Protein AF-A0A0K2RSR3-F1 (afdb_monomer)

Sequence (157 aa):
MRLAIAPIIYALIVETGKDATEDLNLDPSMFNPTTPDVMNYYQQRSQKIAEDVNAETEKQLRATLSQGVDNDESDDQLQARVEIVMGAALTYRADRIARTEVTRAQGFADVEAWQQSGIVTGKEWYTVNDEKTCPNCRALDGRIISLDSDFYSLGTW

Radius of gyration: 20.71 Å; Cα contacts (8 Å, |Δi|>4): 130; chains: 1; bounding box: 47×30×54 Å

Foldseek 3Di:
DLVVCLVVLLVLLLVLLLVLLVVVVHHSVLDDCPDPVNVVCSNVLSVVLVVVLVVVLVVQLVVQLVVCVVVVHDPVVNVVSNVVSVVVSVPPVVVVSVVVSSVVSNLVSNLSSLVSVVPNAWDALDDPPDPPQDPVSVVRHRPTDGSPDDPDPDDDD

Mean predicted aligned error: 5.54 Å

Secondary structure (DSSP, 8-state):
-HHHHHHHHHHHHHHHHHHHHHTTTS-GGG--TTSHHHHHHHHHHHHHHHHHHHHHHHHHHHHHHHHHHHTT--HHHHHHHHHHHHHHIIIIIHHHHHHHHHHHHHHHHHHHHHHHHS----EE------TTS-HHHHHHTT-EE-TT--S--S---

Nearest PDB structures (foldseek):
  1x03-assembly1_A-2  TM=3.134E-01  e=8.232E+00  Homo sapiens
  1x04-assembly1_A-2  TM=2.362E-01  e=5.681E+00  Homo sapiens

pLDDT: mean 91.5, std 10.37, range [31.56, 98.44]

Solvent-accessible surface area (backbone atoms only — not comparable to full-atom values): 8830 Å² total; per-residue (Å²): 104,35,86,71,48,33,66,53,55,47,49,47,27,48,50,37,13,20,50,46,25,39,77,69,76,44,66,42,83,72,48,68,69,81,40,71,66,51,50,48,50,46,55,53,50,26,47,49,53,42,49,52,58,50,51,55,50,51,52,52,50,52,54,53,48,54,53,34,58,77,65,73,53,50,71,72,55,48,48,52,52,50,51,51,56,52,51,47,48,70,42,68,48,42,54,49,50,51,53,54,53,51,54,51,41,37,56,49,17,36,46,49,20,36,57,75,65,71,74,61,79,53,46,68,38,82,69,90,76,50,95,82,51,50,73,70,59,57,74,38,45,75,42,70,41,48,70,92,55,70,95,62,90,66,79,79,134

Structure (mmCIF, N/CA/C/O backbone):
data_AF-A0A0K2RSR3-F1
#
_entry.id   AF-A0A0K2RSR3-F1
#
loop_
_atom_site.group_PDB
_atom_site.id
_atom_site.type_symbol
_atom_site.label_atom_id
_atom_site.label_alt_id
_atom_site.label_comp_id
_atom_site.label_asym_id
_atom_site.label_entity_id
_atom_site.label_seq_id
_atom_site.pdbx_PDB_ins_code
_atom_site.Cartn_x
_atom_site.Cartn_y
_atom_site.Cartn_z
_atom_site.occupancy
_atom_site.B_iso_or_equiv
_atom_site.auth_seq_id
_atom_site.auth_comp_id
_atom_site.auth_asym_id
_atom_site.auth_atom_id
_atom_site.pdbx_PDB_model_num
ATOM 1 N N . MET A 1 1 ? 15.999 7.495 -0.910 1.00 75.38 1 MET A N 1
ATOM 2 C CA . MET A 1 1 ? 14.586 7.098 -1.096 1.00 75.38 1 MET A CA 1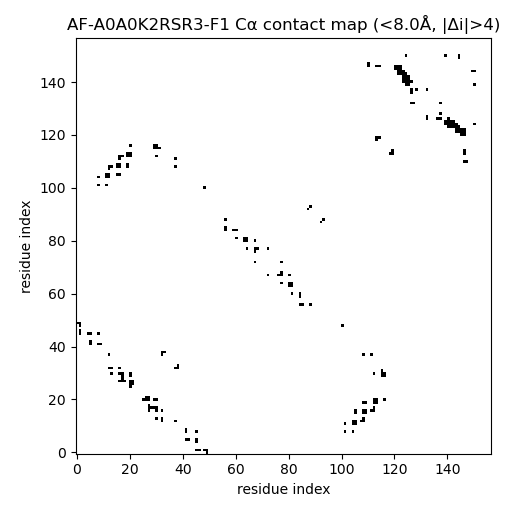
ATOM 3 C C . MET A 1 1 ? 13.869 6.862 0.234 1.00 75.38 1 MET A C 1
ATOM 5 O O . MET A 1 1 ? 12.940 7.605 0.513 1.00 75.38 1 MET A O 1
ATOM 9 N N . ARG A 1 2 ? 14.333 5.941 1.099 1.00 83.62 2 ARG A N 1
ATOM 10 C CA . ARG A 1 2 ? 13.735 5.689 2.431 1.00 83.62 2 ARG A CA 1
ATOM 11 C C . ARG A 1 2 ? 13.450 6.962 3.238 1.00 83.62 2 ARG A C 1
ATOM 13 O O . ARG A 1 2 ? 12.320 7.154 3.654 1.00 83.62 2 ARG A O 1
ATOM 20 N N . LEU A 1 3 ? 14.440 7.849 3.398 1.00 85.12 3 LEU A N 1
ATOM 21 C CA . LEU A 1 3 ? 14.293 9.095 4.173 1.00 85.12 3 LEU A CA 1
ATOM 22 C C . LEU A 1 3 ? 13.169 10.022 3.675 1.00 85.12 3 LEU A C 1
ATOM 24 O O . LEU A 1 3 ? 12.645 10.797 4.462 1.00 85.12 3 LEU A O 1
ATOM 28 N N . ALA A 1 4 ? 12.796 9.941 2.395 1.00 85.75 4 ALA A N 1
ATOM 29 C CA . ALA A 1 4 ? 11.719 10.748 1.826 1.00 85.75 4 ALA A CA 1
ATOM 30 C C . ALA A 1 4 ? 10.337 10.099 2.014 1.00 85.75 4 ALA A C 1
ATOM 32 O O . ALA A 1 4 ? 9.358 10.796 2.245 1.00 85.75 4 ALA A O 1
ATOM 33 N N . ILE A 1 5 ? 10.258 8.768 1.927 1.00 86.00 5 ILE A N 1
ATOM 34 C CA . ILE A 1 5 ? 8.995 8.012 1.999 1.00 86.00 5 ILE A CA 1
ATOM 35 C C . ILE A 1 5 ? 8.546 7.819 3.441 1.00 86.00 5 ILE A C 1
ATOM 37 O O . ILE A 1 5 ? 7.361 7.886 3.747 1.00 86.00 5 ILE A O 1
ATOM 41 N N . ALA A 1 6 ? 9.510 7.588 4.324 1.00 89.94 6 ALA A N 1
ATOM 42 C CA . ALA A 1 6 ? 9.267 7.244 5.705 1.00 89.94 6 ALA A CA 1
ATOM 43 C C . ALA A 1 6 ? 8.287 8.213 6.421 1.00 89.94 6 ALA A C 1
ATOM 45 O O . ALA A 1 6 ? 7.232 7.756 6.869 1.00 89.94 6 ALA A O 1
ATOM 46 N N . PRO A 1 7 ? 8.522 9.537 6.468 1.00 92.88 7 PRO A N 1
ATOM 47 C CA . PRO A 1 7 ? 7.590 10.447 7.140 1.00 92.88 7 PRO A CA 1
ATOM 48 C C . PRO A 1 7 ? 6.171 10.431 6.547 1.00 92.88 7 PRO A C 1
ATOM 50 O O . PRO A 1 7 ? 5.213 10.646 7.283 1.00 92.88 7 PRO A O 1
ATOM 53 N N . ILE A 1 8 ? 6.022 10.141 5.250 1.00 92.06 8 ILE A N 1
ATOM 54 C CA . ILE A 1 8 ? 4.721 10.078 4.568 1.00 92.06 8 ILE A CA 1
ATOM 55 C C . ILE A 1 8 ? 3.951 8.827 4.997 1.00 92.06 8 ILE A C 1
ATOM 57 O O . ILE A 1 8 ? 2.780 8.920 5.350 1.00 92.06 8 ILE A O 1
ATOM 61 N N . ILE A 1 9 ? 4.612 7.665 5.016 1.00 93.25 9 ILE A N 1
ATOM 62 C CA . ILE A 1 9 ? 3.997 6.412 5.477 1.00 93.25 9 ILE A CA 1
ATOM 63 C C . ILE A 1 9 ? 3.587 6.523 6.943 1.00 93.25 9 ILE A C 1
ATOM 65 O O . ILE A 1 9 ? 2.494 6.101 7.303 1.00 93.25 9 ILE A O 1
ATOM 69 N N . TYR A 1 10 ? 4.437 7.117 7.783 1.00 95.94 10 TYR A N 1
ATOM 70 C CA . TYR A 1 10 ? 4.100 7.321 9.187 1.00 95.94 10 TYR A CA 1
ATOM 71 C C . TYR A 1 10 ? 2.880 8.235 9.354 1.00 95.94 10 TYR A C 1
ATOM 73 O O . TYR A 1 10 ? 1.968 7.893 10.099 1.00 95.94 10 TYR A O 1
ATOM 81 N N . ALA A 1 11 ? 2.827 9.359 8.631 1.00 96.31 11 ALA A N 1
ATOM 82 C CA . ALA A 1 11 ? 1.674 10.258 8.666 1.00 96.31 11 ALA A CA 1
ATOM 83 C C . ALA A 1 11 ? 0.379 9.555 8.230 1.00 96.31 11 ALA A C 1
ATOM 85 O O . ALA A 1 11 ? -0.631 9.682 8.915 1.00 96.31 11 ALA A O 1
ATOM 86 N N . LEU A 1 12 ? 0.437 8.757 7.160 1.00 96.56 12 LEU A N 1
ATOM 87 C CA . LEU A 1 12 ? -0.702 7.978 6.676 1.00 96.56 12 LEU A CA 1
ATOM 88 C C . LEU A 1 12 ? -1.194 6.964 7.719 1.00 96.56 12 LEU A C 1
ATOM 90 O O . LEU A 1 12 ? -2.392 6.864 7.945 1.00 96.56 12 LEU A O 1
ATOM 94 N N . ILE A 1 13 ? -0.286 6.243 8.388 1.00 97.75 13 ILE A N 1
ATOM 95 C CA . ILE A 1 13 ? -0.663 5.302 9.457 1.00 97.75 13 ILE A CA 1
ATOM 96 C C . ILE A 1 13 ? -1.342 6.038 10.618 1.00 97.75 13 ILE A C 1
ATOM 98 O O . ILE A 1 13 ? -2.332 5.552 11.155 1.00 97.75 13 ILE A O 1
ATOM 102 N N . VAL A 1 14 ? -0.820 7.207 11.006 1.00 98.19 14 VAL A N 1
ATOM 103 C CA . VAL A 1 14 ? -1.398 8.027 12.082 1.00 98.19 14 VAL A CA 1
ATOM 104 C C . VAL A 1 14 ? -2.803 8.503 11.726 1.00 98.19 14 VAL A C 1
ATOM 106 O O . VAL A 1 14 ? -3.672 8.487 12.589 1.00 98.19 14 VAL A O 1
ATOM 109 N N . GLU A 1 15 ? -3.008 8.965 10.495 1.00 98.06 15 GLU A N 1
ATOM 110 C CA . GLU A 1 15 ? -4.304 9.441 10.009 1.00 98.06 15 GLU A CA 1
ATOM 111 C C . GLU A 1 15 ? -5.307 8.286 9.933 1.00 98.06 15 GLU A C 1
ATOM 113 O O . GLU A 1 15 ? -6.306 8.297 10.640 1.00 98.06 15 GLU A O 1
ATOM 118 N N . THR A 1 16 ? -4.979 7.217 9.205 1.00 98.25 16 THR A N 1
ATOM 119 C CA . THR A 1 16 ? -5.889 6.078 9.033 1.00 98.25 16 THR A CA 1
ATOM 120 C C . THR A 1 16 ? -6.189 5.346 10.340 1.00 98.25 16 THR A C 1
ATOM 122 O O . THR A 1 16 ? -7.327 4.963 10.572 1.00 98.25 16 THR A O 1
ATOM 125 N N . GLY A 1 17 ? -5.216 5.194 11.244 1.00 98.31 17 GLY A N 1
ATOM 126 C CA . GLY A 1 17 ? -5.473 4.560 12.540 1.00 98.31 17 GLY A CA 1
ATOM 127 C C . GLY A 1 17 ? -6.421 5.375 13.430 1.00 98.31 17 GLY A C 1
ATOM 128 O O . GLY A 1 17 ? -7.209 4.810 14.192 1.00 98.31 17 GLY A O 1
ATOM 129 N N . LYS A 1 18 ? -6.386 6.708 13.312 1.00 98.44 18 LYS A N 1
ATOM 130 C CA . LYS A 1 18 ? -7.339 7.599 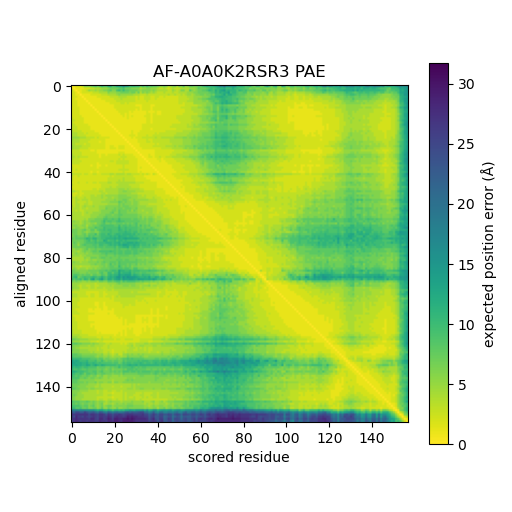13.984 1.00 98.44 18 LYS A CA 1
ATOM 131 C C . LYS A 1 18 ? -8.733 7.476 13.386 1.00 98.44 18 LYS A C 1
ATOM 133 O O . LYS A 1 18 ? -9.674 7.307 14.154 1.00 98.44 18 LYS A O 1
ATOM 138 N N . ASP A 1 19 ? -8.837 7.491 12.061 1.00 98.38 19 ASP A N 1
ATOM 139 C CA . ASP A 1 19 ? -10.109 7.336 11.349 1.00 98.38 19 ASP A CA 1
ATOM 140 C C . ASP A 1 19 ? -10.762 5.988 11.693 1.00 98.38 19 ASP A C 1
ATOM 142 O O . ASP A 1 19 ? -11.913 5.937 12.115 1.00 98.38 19 ASP A O 1
ATOM 146 N N . ALA A 1 20 ? -9.994 4.894 11.658 1.00 97.75 20 ALA A N 1
ATOM 147 C CA . ALA A 1 20 ? -10.478 3.562 12.023 1.00 97.75 20 ALA A CA 1
ATOM 148 C C . ALA A 1 20 ? -10.915 3.456 13.497 1.00 97.75 20 ALA A C 1
ATOM 150 O O . ALA A 1 20 ? -11.782 2.651 13.838 1.00 97.75 20 ALA A O 1
ATOM 151 N N . THR A 1 21 ? -10.324 4.258 14.386 1.00 98.19 21 THR A N 1
ATOM 152 C CA . THR A 1 21 ? -10.758 4.366 15.788 1.00 98.19 21 THR A CA 1
ATOM 153 C C . THR A 1 21 ? -12.060 5.162 15.898 1.00 98.19 21 THR A C 1
ATOM 155 O O . THR A 1 21 ? -12.957 4.782 16.652 1.00 98.19 21 THR A O 1
ATOM 158 N N . GLU A 1 22 ? -12.191 6.240 15.126 1.00 98.00 22 GLU A N 1
ATOM 159 C CA . GLU A 1 22 ? -13.407 7.054 15.055 1.00 98.00 22 GLU A CA 1
ATOM 160 C C . GLU A 1 22 ? -14.596 6.266 14.493 1.00 98.00 22 GLU A C 1
ATOM 162 O O . GLU A 1 22 ? -15.699 6.364 15.030 1.00 98.00 22 GLU A O 1
ATOM 167 N N . ASP A 1 23 ? -14.370 5.407 13.496 1.00 97.25 23 ASP A N 1
ATOM 168 C CA . ASP A 1 23 ? -15.379 4.507 12.918 1.00 97.25 23 ASP A CA 1
ATOM 169 C C . ASP A 1 23 ? -15.974 3.535 13.952 1.00 97.25 23 ASP A C 1
ATOM 171 O O . ASP A 1 23 ? -17.117 3.087 13.830 1.00 97.25 23 ASP A O 1
ATOM 175 N N . LEU A 1 24 ? -15.221 3.237 15.016 1.00 96.81 24 LEU A N 1
ATOM 176 C CA . LEU A 1 24 ? -15.681 2.459 16.168 1.00 96.81 24 LEU A CA 1
ATOM 177 C C . LEU A 1 24 ? -16.412 3.308 17.223 1.00 96.81 24 LEU A C 1
ATOM 179 O O . LEU A 1 24 ? -16.761 2.804 18.293 1.00 96.81 24 LEU A O 1
ATOM 183 N N . ASN A 1 25 ? -16.653 4.589 16.934 1.00 97.62 25 ASN A N 1
ATOM 184 C CA . ASN A 1 25 ? -17.226 5.585 17.834 1.00 97.62 25 ASN A CA 1
ATOM 185 C C . ASN A 1 25 ? -16.396 5.756 19.127 1.00 97.62 25 ASN A C 1
ATOM 187 O O . ASN A 1 25 ? -16.941 5.942 20.222 1.00 97.62 25 ASN A O 1
ATOM 191 N N . LEU A 1 26 ? -15.069 5.663 18.993 1.00 97.25 26 LEU A N 1
ATOM 192 C CA . LEU A 1 26 ? -14.079 5.891 20.047 1.00 97.25 26 LEU A CA 1
ATOM 193 C C . LEU A 1 26 ? -13.354 7.224 19.813 1.00 97.25 26 LEU A C 1
ATOM 195 O O . LEU A 1 26 ? -13.401 7.795 18.727 1.00 97.25 26 LEU A O 1
ATOM 199 N N . ASP A 1 27 ? -12.681 7.735 20.844 1.00 97.50 27 ASP A N 1
ATOM 200 C CA . ASP A 1 27 ? -11.879 8.953 20.718 1.00 97.50 27 ASP A CA 1
ATOM 201 C C . ASP A 1 27 ? -10.632 8.665 19.851 1.00 97.50 27 ASP A C 1
ATOM 203 O O . ASP A 1 27 ? -9.842 7.793 20.228 1.00 97.50 27 ASP A O 1
ATOM 207 N N . PRO A 1 28 ? -10.392 9.393 18.739 1.00 97.06 28 PRO A N 1
ATOM 208 C CA . PRO A 1 28 ? -9.223 9.188 17.878 1.00 97.06 28 PRO A CA 1
ATOM 209 C C . PRO A 1 28 ? -7.879 9.253 18.620 1.00 97.06 28 PRO A C 1
ATOM 211 O O . PRO A 1 28 ? -6.886 8.675 18.181 1.00 97.06 28 PRO A O 1
ATOM 214 N N . SER A 1 29 ? -7.813 9.953 19.756 1.00 96.50 29 SER A N 1
ATOM 215 C CA . SER A 1 29 ? -6.608 10.026 20.591 1.00 96.50 29 SER A CA 1
ATOM 216 C C . SER A 1 29 ? -6.239 8.699 21.267 1.00 96.50 29 SER A C 1
ATOM 218 O O . SER A 1 29 ? -5.113 8.565 21.749 1.00 96.50 29 SER A O 1
ATOM 220 N N . MET A 1 30 ? -7.146 7.716 21.281 1.00 96.31 30 MET A N 1
ATOM 221 C CA . MET A 1 30 ? -6.871 6.363 21.763 1.00 96.31 30 MET A CA 1
ATOM 222 C C . MET A 1 30 ? -5.917 5.587 20.854 1.00 96.31 30 MET A C 1
ATOM 224 O O . MET A 1 30 ? -5.224 4.697 21.347 1.00 96.31 30 MET A O 1
ATOM 228 N N . PHE A 1 31 ? -5.848 5.922 19.562 1.00 98.12 31 PHE A N 1
ATOM 229 C CA . PHE A 1 31 ? -4.859 5.328 18.673 1.00 98.12 31 PHE A CA 1
ATOM 230 C C . PHE A 1 31 ? -3.457 5.797 19.069 1.00 98.12 31 PHE A C 1
ATOM 232 O O . PHE A 1 31 ? -3.124 6.983 18.984 1.00 98.12 31 PHE A O 1
ATOM 239 N N . ASN A 1 32 ? -2.613 4.857 19.483 1.00 97.81 32 ASN A N 1
ATOM 240 C CA . ASN A 1 32 ? -1.225 5.102 19.828 1.00 97.81 32 ASN A CA 1
ATOM 241 C C . ASN A 1 32 ? -0.314 4.754 18.635 1.00 97.81 32 ASN A C 1
ATOM 243 O O . ASN A 1 32 ? -0.016 3.581 18.413 1.00 97.81 32 ASN A O 1
ATOM 247 N N . PRO A 1 33 ? 0.215 5.746 17.898 1.00 96.25 33 PRO A N 1
ATOM 248 C CA . PRO A 1 33 ? 1.085 5.495 16.749 1.00 96.25 33 PRO A CA 1
ATOM 249 C C . PRO A 1 33 ? 2.540 5.198 17.139 1.00 96.25 33 PRO A C 1
ATOM 251 O O . PRO A 1 33 ? 3.390 5.006 16.276 1.00 96.25 33 PRO A O 1
ATOM 254 N N . THR A 1 34 ? 2.861 5.216 18.433 1.00 96.50 34 THR A N 1
ATOM 255 C CA . THR A 1 34 ? 4.225 5.000 18.935 1.00 96.50 34 THR A CA 1
ATOM 256 C C . THR A 1 34 ? 4.425 3.605 19.520 1.00 96.50 34 THR A C 1
ATOM 258 O O . THR A 1 34 ? 5.448 3.344 20.157 1.00 96.50 34 THR A O 1
ATOM 261 N N . THR A 1 35 ? 3.469 2.693 19.303 1.00 97.25 35 THR A N 1
ATOM 262 C CA . THR A 1 35 ? 3.619 1.287 19.689 1.00 97.25 35 THR A CA 1
ATOM 263 C C . THR A 1 35 ? 4.799 0.646 18.952 1.00 97.25 35 THR A C 1
ATOM 265 O O . THR A 1 35 ? 5.139 1.052 17.832 1.00 97.25 35 THR A O 1
ATOM 268 N N . PRO A 1 36 ? 5.451 -0.369 19.552 1.00 97.25 36 PRO A N 1
ATOM 269 C CA . PRO A 1 36 ? 6.514 -1.107 18.878 1.00 97.25 36 PRO A CA 1
ATOM 270 C C . PRO A 1 36 ? 6.087 -1.657 17.514 1.00 97.25 36 PRO A C 1
ATOM 272 O O . PRO A 1 36 ? 6.882 -1.611 16.580 1.00 97.25 36 PRO A O 1
ATOM 275 N N . ASP A 1 37 ? 4.842 -2.114 17.377 1.00 94.75 37 ASP A N 1
ATOM 276 C CA . ASP A 1 37 ? 4.327 -2.710 16.142 1.00 94.75 37 ASP A CA 1
ATOM 277 C C . ASP A 1 37 ? 4.192 -1.680 15.018 1.00 94.75 37 ASP A C 1
ATOM 279 O O . ASP A 1 37 ? 4.734 -1.895 13.928 1.00 94.75 37 ASP A O 1
ATOM 283 N N . VAL A 1 38 ? 3.614 -0.506 15.301 1.00 96.19 38 VAL A N 1
ATOM 284 C CA . VAL A 1 38 ? 3.561 0.608 14.341 1.00 96.19 38 VAL A CA 1
ATOM 285 C C . VAL A 1 38 ? 4.964 1.037 13.932 1.00 96.19 38 VAL A C 1
ATOM 287 O O . VAL A 1 38 ? 5.255 1.155 12.739 1.00 96.19 38 VAL A O 1
ATOM 290 N N . MET A 1 39 ? 5.862 1.228 14.901 1.00 95.69 39 MET A N 1
ATOM 291 C CA . MET A 1 39 ? 7.230 1.669 14.624 1.00 95.69 39 MET A CA 1
ATOM 292 C C . MET A 1 39 ? 8.013 0.634 13.809 1.00 95.69 39 MET A C 1
ATOM 294 O O . MET A 1 39 ? 8.749 1.006 12.892 1.00 95.69 39 MET A O 1
ATOM 298 N N . ASN A 1 40 ? 7.834 -0.656 14.093 1.00 95.06 40 ASN A N 1
ATOM 299 C CA . ASN A 1 40 ? 8.461 -1.741 13.346 1.00 95.06 40 ASN A CA 1
ATOM 300 C C . ASN A 1 40 ? 7.932 -1.811 11.913 1.00 95.06 40 ASN A C 1
ATOM 302 O O . ASN A 1 40 ? 8.737 -1.827 10.977 1.00 95.06 40 ASN A O 1
ATOM 306 N N . TYR A 1 41 ? 6.608 -1.797 11.727 1.00 94.25 41 TYR A N 1
ATOM 307 C CA . TYR A 1 41 ? 5.990 -1.816 10.402 1.00 94.25 41 TYR A CA 1
ATOM 308 C C . TYR A 1 41 ? 6.461 -0.628 9.563 1.00 94.25 41 TYR A C 1
ATOM 310 O O . TYR A 1 41 ? 6.980 -0.804 8.460 1.00 94.25 41 TYR A O 1
ATOM 318 N N . TYR A 1 42 ? 6.370 0.578 10.121 1.00 91.31 42 TYR A N 1
ATOM 319 C CA . TYR A 1 42 ? 6.821 1.818 9.500 1.00 91.31 42 TYR A CA 1
ATOM 320 C C . TYR A 1 42 ? 8.275 1.729 9.003 1.00 91.31 42 TYR A C 1
ATOM 322 O O . TYR A 1 42 ? 8.562 2.032 7.837 1.00 91.31 42 TYR A O 1
ATOM 330 N N . GLN A 1 43 ? 9.201 1.296 9.864 1.00 91.81 43 GLN A N 1
ATOM 331 C CA . GLN A 1 43 ? 10.624 1.234 9.528 1.00 91.81 43 GLN A CA 1
ATOM 332 C C . GLN A 1 43 ? 10.920 0.164 8.473 1.00 91.81 43 GLN A C 1
ATOM 334 O O . GLN A 1 43 ? 11.630 0.443 7.500 1.00 91.81 43 GLN A O 1
ATOM 339 N N . GLN A 1 44 ? 10.358 -1.036 8.638 1.00 93.19 44 GLN A N 1
ATOM 340 C CA . GLN A 1 44 ? 10.560 -2.150 7.712 1.00 93.19 44 GLN A CA 1
ATOM 341 C C . GLN A 1 44 ? 9.958 -1.844 6.341 1.00 93.19 44 GLN A C 1
ATOM 343 O O . GLN A 1 44 ? 10.630 -2.001 5.321 1.00 93.19 44 GLN A O 1
ATOM 348 N N . ARG A 1 45 ? 8.722 -1.333 6.301 1.00 92.94 45 ARG A N 1
ATOM 349 C CA . ARG A 1 45 ? 8.029 -0.995 5.056 1.00 92.94 45 ARG A CA 1
ATOM 350 C C . ARG A 1 45 ? 8.772 0.083 4.276 1.00 92.94 45 ARG A C 1
ATOM 352 O O . ARG A 1 45 ? 9.033 -0.089 3.088 1.00 92.94 45 ARG A O 1
ATOM 359 N N . SER A 1 46 ? 9.191 1.154 4.949 1.00 91.12 46 SER A N 1
ATOM 360 C CA . SER A 1 46 ? 9.922 2.260 4.315 1.00 91.12 46 SER A CA 1
ATOM 361 C C . SER A 1 46 ? 11.254 1.818 3.702 1.00 91.12 46 SER A C 1
ATOM 363 O O . SER A 1 46 ? 11.684 2.359 2.680 1.00 91.12 46 SER A O 1
ATOM 365 N N . GLN A 1 47 ? 11.925 0.845 4.322 1.00 92.12 47 GLN A N 1
ATOM 366 C CA . GLN A 1 47 ? 13.127 0.233 3.767 1.00 92.12 47 GLN A CA 1
ATOM 367 C C . GLN A 1 47 ? 12.798 -0.669 2.573 1.00 92.12 47 GLN A C 1
ATOM 369 O O . GLN A 1 47 ? 13.409 -0.515 1.516 1.00 92.12 47 GLN A O 1
ATOM 374 N N . LYS A 1 48 ? 11.788 -1.532 2.711 1.00 91.25 48 LYS A N 1
ATOM 375 C CA . LYS A 1 48 ? 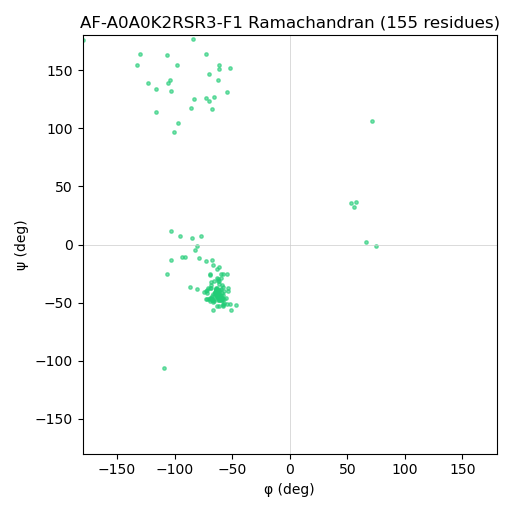11.373 -2.477 1.672 1.00 91.25 48 LYS A CA 1
ATOM 376 C C . LYS A 1 48 ? 10.989 -1.782 0.365 1.00 91.25 48 LYS A C 1
ATOM 378 O O . LYS A 1 48 ? 11.445 -2.195 -0.694 1.00 91.25 48 LYS A O 1
ATOM 383 N N . ILE A 1 49 ? 10.241 -0.679 0.433 1.00 90.06 49 ILE A N 1
ATOM 384 C CA . ILE A 1 49 ? 9.881 0.116 -0.753 1.00 90.06 49 ILE A CA 1
ATOM 385 C C . ILE A 1 49 ? 11.134 0.610 -1.484 1.00 90.06 49 ILE A C 1
ATOM 387 O O . ILE A 1 49 ? 11.232 0.508 -2.705 1.00 90.06 49 ILE A O 1
ATOM 391 N N . ALA A 1 50 ? 12.103 1.150 -0.740 1.00 87.81 50 ALA A N 1
ATOM 392 C CA . ALA A 1 50 ? 13.326 1.681 -1.329 1.00 87.81 50 ALA A CA 1
ATOM 393 C C . ALA A 1 50 ? 14.162 0.587 -2.012 1.00 87.81 50 ALA A C 1
ATOM 395 O O . ALA A 1 50 ? 14.743 0.831 -3.068 1.00 87.81 50 ALA A O 1
ATOM 396 N N . GLU A 1 51 ? 14.215 -0.605 -1.421 1.00 90.31 51 GLU A N 1
ATOM 397 C CA . GLU A 1 51 ? 14.913 -1.761 -1.987 1.00 90.31 51 GLU A CA 1
ATOM 398 C C . GLU A 1 51 ? 14.206 -2.286 -3.242 1.00 90.31 51 GLU A C 1
ATOM 400 O O . GLU A 1 51 ? 14.849 -2.440 -4.280 1.00 90.31 51 GLU A O 1
ATOM 405 N N . ASP A 1 52 ? 12.887 -2.483 -3.187 1.00 88.75 52 ASP A N 1
ATOM 406 C CA . ASP A 1 52 ? 12.111 -3.076 -4.281 1.00 88.75 52 ASP A CA 1
ATOM 407 C C . ASP A 1 52 ? 12.105 -2.198 -5.537 1.00 88.75 52 ASP A C 1
ATOM 409 O O . ASP A 1 52 ? 12.262 -2.699 -6.654 1.00 88.75 52 ASP A O 1
ATOM 413 N N . VAL A 1 53 ? 11.979 -0.875 -5.380 1.00 87.75 53 VAL A N 1
ATOM 414 C CA . VAL A 1 53 ? 12.005 0.045 -6.528 1.00 87.75 53 VAL A CA 1
ATOM 415 C C . VAL A 1 53 ? 13.367 0.036 -7.216 1.00 87.75 53 VAL A C 1
ATOM 417 O O . VAL A 1 53 ? 13.432 0.019 -8.451 1.00 87.75 53 VAL A O 1
ATOM 420 N N . ASN A 1 54 ? 14.447 0.020 -6.435 1.00 87.44 54 ASN A N 1
ATOM 421 C CA . ASN A 1 54 ? 15.801 -0.021 -6.972 1.00 87.44 54 ASN A CA 1
ATOM 422 C C . ASN A 1 54 ? 16.075 -1.362 -7.660 1.00 87.44 54 ASN A C 1
ATOM 424 O O . ASN A 1 54 ? 16.520 -1.368 -8.806 1.00 87.44 54 ASN A O 1
ATOM 428 N N . ALA A 1 55 ? 15.743 -2.477 -7.005 1.00 89.31 55 ALA A N 1
ATOM 429 C CA . ALA A 1 55 ? 15.975 -3.819 -7.527 1.00 89.31 55 ALA A CA 1
ATOM 430 C C . ALA A 1 55 ? 15.222 -4.067 -8.842 1.00 89.31 55 ALA A C 1
ATOM 432 O O . ALA A 1 55 ? 15.805 -4.562 -9.806 1.00 89.31 55 ALA A O 1
ATOM 433 N N . GLU A 1 56 ? 13.946 -3.678 -8.925 1.00 90.00 56 GLU A N 1
ATOM 434 C CA . GLU A 1 56 ? 13.166 -3.864 -10.152 1.00 90.00 56 GLU A CA 1
ATOM 435 C C . GLU A 1 56 ? 13.669 -2.966 -11.292 1.00 90.00 56 GLU A C 1
ATOM 437 O O . GLU A 1 56 ? 13.681 -3.372 -12.453 1.00 90.00 56 GLU A O 1
ATOM 442 N N . THR A 1 57 ? 14.135 -1.754 -10.978 1.00 90.56 57 THR A N 1
ATOM 443 C CA . THR A 1 57 ? 14.721 -0.859 -11.987 1.00 90.56 57 THR A CA 1
ATOM 444 C C . THR A 1 57 ? 16.056 -1.393 -12.498 1.00 90.56 57 THR A C 1
ATOM 446 O O . THR A 1 57 ? 16.248 -1.469 -13.709 1.00 90.56 57 THR A O 1
ATOM 449 N N . GLU A 1 58 ? 16.944 -1.841 -11.608 1.00 92.75 58 GLU A N 1
ATOM 450 C CA . GLU A 1 58 ? 18.212 -2.468 -11.991 1.00 92.75 58 GLU A CA 1
ATOM 451 C C . GLU A 1 58 ? 17.980 -3.711 -12.858 1.00 92.75 58 GLU A C 1
ATOM 453 O O . GLU A 1 58 ? 18.609 -3.866 -13.905 1.00 92.75 58 GLU A O 1
ATOM 458 N N . LYS A 1 59 ? 17.040 -4.575 -12.462 1.00 94.19 59 LYS A N 1
ATOM 459 C CA . LYS A 1 59 ? 16.673 -5.781 -13.210 1.00 94.19 59 LYS A CA 1
ATOM 460 C C . LYS A 1 59 ? 16.230 -5.453 -14.637 1.00 94.19 59 LYS A C 1
ATOM 462 O O . LYS A 1 59 ? 16.697 -6.094 -15.577 1.00 94.19 59 LYS A O 1
ATOM 467 N N . GLN A 1 60 ? 15.356 -4.459 -14.807 1.00 93.44 60 GLN A N 1
ATOM 468 C CA . GLN A 1 60 ? 14.874 -4.037 -16.127 1.00 93.44 60 GLN A CA 1
ATOM 469 C C . GLN A 1 60 ? 15.991 -3.423 -16.978 1.00 93.44 60 GLN A C 1
ATOM 471 O O . GLN A 1 60 ? 16.106 -3.759 -18.157 1.00 93.44 60 GLN A O 1
ATOM 476 N N . LEU A 1 61 ? 16.841 -2.580 -16.381 1.00 95.81 61 LEU A N 1
ATOM 477 C CA . LEU A 1 61 ? 17.993 -1.989 -17.065 1.00 95.81 61 LEU A CA 1
ATOM 478 C C . LEU A 1 61 ? 18.977 -3.063 -17.534 1.00 95.81 61 LEU A C 1
ATOM 480 O O . LEU A 1 61 ? 19.370 -3.069 -18.697 1.00 95.81 61 LEU A O 1
ATOM 484 N N . ARG A 1 62 ? 19.328 -4.013 -16.663 1.00 95.44 62 ARG A N 1
ATOM 485 C CA . ARG A 1 62 ? 20.227 -5.121 -17.003 1.00 95.44 62 ARG A CA 1
ATOM 486 C C . ARG A 1 62 ? 19.668 -5.954 -18.152 1.00 95.44 62 ARG A C 1
ATOM 488 O O . ARG A 1 62 ? 20.390 -6.222 -19.103 1.00 95.44 62 ARG A O 1
ATOM 495 N N . ALA A 1 63 ? 18.387 -6.314 -18.090 1.00 96.44 63 ALA A N 1
ATOM 496 C CA . ALA A 1 63 ? 17.743 -7.100 -19.136 1.00 96.44 63 ALA A CA 1
ATOM 497 C C . ALA A 1 63 ? 17.731 -6.371 -20.492 1.00 96.44 63 ALA A C 1
ATOM 499 O O . ALA A 1 63 ? 18.105 -6.963 -21.503 1.00 96.44 63 ALA A O 1
ATOM 500 N N . THR A 1 64 ? 17.340 -5.089 -20.524 1.00 96.81 64 THR A N 1
ATOM 501 C CA . THR A 1 64 ? 17.256 -4.342 -21.792 1.00 96.81 64 THR A CA 1
ATOM 502 C C . THR A 1 64 ? 18.632 -4.036 -22.382 1.00 96.81 64 THR A C 1
ATOM 504 O O . THR A 1 64 ? 18.797 -4.114 -23.596 1.00 96.81 64 THR A O 1
ATOM 507 N N . LEU A 1 65 ? 19.630 -3.735 -21.543 1.00 97.00 65 LEU A N 1
ATOM 508 C CA . LEU A 1 65 ? 20.988 -3.443 -22.001 1.00 97.00 65 LEU A CA 1
ATOM 509 C C . LEU A 1 65 ? 21.693 -4.700 -22.507 1.00 97.00 65 LEU A C 1
ATOM 511 O O . LEU A 1 65 ? 22.317 -4.639 -23.558 1.00 97.00 65 LEU A O 1
ATOM 515 N N . SER A 1 66 ? 21.548 -5.841 -21.820 1.00 96.75 66 SER A N 1
ATOM 516 C CA . SER A 1 66 ? 22.055 -7.124 -22.323 1.00 96.75 66 SER A CA 1
ATOM 517 C C . SER A 1 66 ? 21.499 -7.432 -23.712 1.00 96.75 66 SER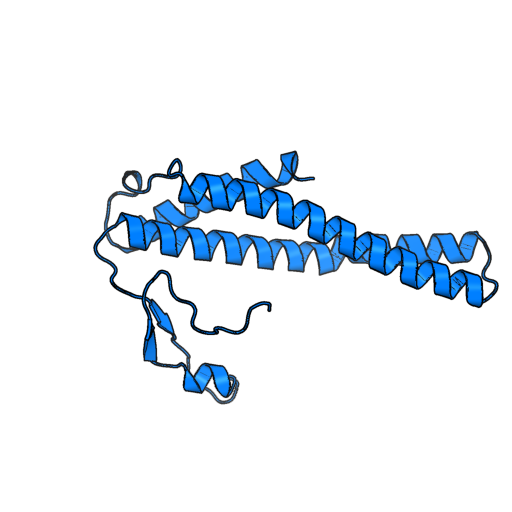 A C 1
ATOM 519 O O . SER A 1 66 ? 22.264 -7.740 -24.616 1.00 96.75 66 SER A O 1
ATOM 521 N N . GLN A 1 67 ? 20.191 -7.250 -23.911 1.00 96.56 67 GLN A N 1
ATOM 522 C CA . GLN A 1 67 ? 19.574 -7.454 -25.220 1.00 96.56 67 GLN A CA 1
ATOM 523 C C . GLN A 1 67 ? 20.090 -6.474 -26.284 1.00 96.56 67 GLN A C 1
ATOM 525 O O . GLN A 1 67 ? 20.257 -6.865 -27.433 1.00 96.56 67 GLN A O 1
ATOM 530 N N . GLY A 1 68 ? 20.315 -5.206 -25.929 1.00 96.88 68 GLY A N 1
ATOM 531 C CA . GLY A 1 68 ? 20.865 -4.225 -26.867 1.00 96.88 68 GLY A CA 1
ATOM 532 C C . GLY A 1 68 ? 22.289 -4.575 -27.305 1.00 96.88 68 GLY A C 1
ATOM 533 O O . GLY A 1 68 ? 22.597 -4.505 -28.490 1.00 96.88 68 GLY A O 1
ATOM 534 N N . VAL A 1 69 ? 23.127 -5.034 -26.368 1.00 96.81 69 VAL A N 1
ATOM 535 C CA . VAL A 1 69 ? 24.490 -5.505 -26.664 1.00 96.81 69 VAL A CA 1
ATOM 536 C C . VAL A 1 69 ? 24.471 -6.735 -27.572 1.00 96.81 69 VAL A C 1
ATOM 538 O O . VAL A 1 69 ? 25.202 -6.763 -28.555 1.00 96.81 69 VAL A O 1
ATOM 541 N N . ASP A 1 70 ? 23.608 -7.718 -27.299 1.00 97.75 70 ASP A N 1
ATOM 542 C CA . ASP A 1 70 ? 23.474 -8.924 -28.136 1.00 97.75 70 ASP A CA 1
ATOM 543 C C . ASP A 1 70 ? 22.995 -8.613 -29.569 1.00 97.75 70 ASP A C 1
ATOM 545 O O . ASP A 1 70 ? 23.193 -9.415 -30.482 1.00 97.75 70 ASP A O 1
ATOM 549 N N . ASN A 1 71 ? 22.366 -7.452 -29.766 1.00 97.44 71 ASN A N 1
ATOM 550 C CA . ASN A 1 71 ? 21.875 -6.965 -31.053 1.00 97.44 71 ASN A CA 1
ATOM 551 C C . ASN A 1 71 ? 22.862 -6.021 -31.774 1.00 97.44 71 ASN A C 1
ATOM 553 O O . ASN A 1 71 ? 22.473 -5.424 -32.779 1.00 97.44 71 ASN A O 1
ATOM 557 N N . ASP A 1 72 ? 24.091 -5.854 -31.268 1.00 97.81 72 ASP A N 1
ATOM 558 C CA . ASP A 1 72 ? 25.096 -4.911 -31.790 1.00 97.81 72 ASP A CA 1
ATOM 559 C C . ASP A 1 72 ? 24.569 -3.461 -31.911 1.00 97.81 72 ASP A C 1
ATOM 561 O O . ASP A 1 72 ? 24.902 -2.722 -32.843 1.00 97.81 72 ASP A O 1
ATOM 565 N N . GLU A 1 73 ? 23.711 -3.039 -30.976 1.00 97.62 73 GLU A N 1
ATOM 566 C CA . GLU A 1 73 ? 23.160 -1.682 -30.958 1.00 97.62 73 GLU A CA 1
ATOM 567 C C . GLU A 1 73 ? 24.217 -0.630 -30.587 1.00 97.62 73 GLU A C 1
ATOM 569 O O . GLU A 1 73 ? 25.110 -0.872 -29.775 1.00 97.62 73 GLU A O 1
ATOM 574 N N . SER A 1 74 ? 24.098 0.568 -31.166 1.00 97.56 74 SER A N 1
ATOM 575 C CA . SER A 1 74 ? 24.991 1.690 -30.871 1.00 97.56 74 SER A CA 1
ATOM 576 C C . SER A 1 74 ? 24.732 2.301 -29.492 1.00 97.56 74 SER A C 1
ATOM 578 O O . SER A 1 74 ? 23.660 2.143 -28.906 1.00 97.56 74 SER A O 1
ATOM 580 N N . ASP A 1 75 ? 25.687 3.096 -29.008 1.00 95.25 75 ASP A N 1
ATOM 581 C CA . ASP A 1 75 ? 25.564 3.819 -27.738 1.00 95.25 75 ASP A CA 1
ATOM 582 C C . ASP A 1 75 ? 24.289 4.682 -27.667 1.00 95.25 75 ASP A C 1
ATOM 584 O O . ASP A 1 75 ? 23.596 4.670 -26.649 1.00 95.25 75 ASP A O 1
ATOM 588 N N . ASP A 1 76 ? 23.919 5.357 -28.762 1.00 97.25 76 ASP A N 1
ATOM 589 C CA . ASP A 1 76 ? 22.688 6.159 -28.841 1.00 97.25 76 ASP A CA 1
ATOM 590 C C . ASP A 1 76 ? 21.425 5.293 -28.671 1.00 97.25 76 ASP A C 1
ATOM 592 O O . ASP A 1 76 ? 20.449 5.697 -28.032 1.00 97.25 76 ASP A O 1
ATOM 596 N N . GLN A 1 77 ? 21.430 4.074 -29.218 1.00 97.69 77 GLN A N 1
ATOM 597 C CA . GLN A 1 77 ? 20.317 3.130 -29.089 1.00 97.69 77 GLN A CA 1
ATOM 598 C C . GLN A 1 77 ? 20.236 2.554 -27.667 1.00 97.69 77 GLN A C 1
ATOM 600 O O . GLN A 1 77 ? 19.145 2.461 -27.096 1.00 97.69 77 GLN A O 1
ATOM 605 N N . LEU A 1 78 ? 21.380 2.239 -27.052 1.00 96.56 78 LEU A N 1
ATOM 606 C CA . LEU A 1 78 ? 21.445 1.803 -25.655 1.00 96.56 78 LEU A CA 1
ATOM 607 C C . LEU A 1 78 ? 20.985 2.909 -24.697 1.00 96.56 78 LEU A C 1
ATOM 609 O O . LEU A 1 78 ? 20.239 2.631 -23.754 1.00 96.56 78 LEU A O 1
ATOM 613 N N . GLN A 1 79 ? 21.354 4.166 -24.958 1.00 96.38 79 GLN A N 1
ATOM 614 C CA . GLN A 1 79 ? 20.836 5.313 -24.216 1.00 96.38 79 GLN A CA 1
ATOM 615 C C . GLN A 1 79 ? 19.308 5.385 -24.324 1.00 96.38 79 GLN A C 1
ATOM 617 O O . GLN A 1 79 ? 18.630 5.476 -23.297 1.00 96.38 79 GLN A O 1
ATOM 622 N N . ALA A 1 80 ? 18.750 5.264 -25.533 1.00 96.44 80 ALA A N 1
ATOM 623 C CA . ALA A 1 80 ? 17.301 5.277 -25.732 1.00 96.44 80 ALA A CA 1
ATOM 624 C C . ALA A 1 80 ? 16.593 4.159 -24.937 1.00 96.44 80 ALA A C 1
ATOM 626 O O . ALA A 1 80 ? 15.522 4.378 -24.365 1.00 96.44 80 ALA A O 1
ATOM 627 N N . ARG A 1 81 ? 17.200 2.968 -24.814 1.00 96.38 81 ARG A N 1
ATOM 628 C CA . ARG A 1 81 ? 16.676 1.887 -23.956 1.00 96.38 81 ARG A CA 1
ATOM 629 C C . ARG A 1 81 ? 16.637 2.271 -22.478 1.00 96.38 81 ARG A C 1
ATOM 631 O O . ARG A 1 81 ? 15.645 1.978 -21.806 1.00 96.38 81 ARG A O 1
ATOM 638 N N . VAL A 1 82 ? 17.690 2.911 -21.968 1.00 94.81 82 VAL A N 1
ATOM 639 C CA . VAL A 1 82 ? 17.733 3.407 -20.581 1.00 94.81 82 VAL A CA 1
ATOM 640 C C . VAL A 1 82 ? 16.637 4.444 -20.355 1.00 94.81 82 VAL A C 1
ATOM 642 O O . VAL A 1 82 ? 15.898 4.348 -19.374 1.00 94.81 82 VAL A O 1
ATOM 645 N N . GLU A 1 83 ? 16.483 5.395 -21.278 1.00 93.94 83 GLU A N 1
ATOM 646 C CA . GLU A 1 83 ? 15.449 6.431 -21.208 1.00 93.94 83 GLU A CA 1
ATOM 647 C C . GLU A 1 83 ? 14.039 5.833 -21.163 1.00 93.94 83 GLU A C 1
ATOM 649 O O . GLU A 1 83 ? 13.224 6.252 -20.341 1.00 93.94 83 GLU A O 1
ATOM 654 N N . ILE A 1 84 ? 13.762 4.797 -21.964 1.00 93.81 84 ILE A N 1
ATOM 655 C CA . ILE A 1 84 ? 12.476 4.085 -21.947 1.00 93.81 84 ILE A CA 1
ATOM 656 C C . ILE A 1 84 ? 12.206 3.455 -20.573 1.00 93.81 84 ILE A C 1
ATOM 658 O O . ILE A 1 84 ? 11.116 3.628 -20.020 1.00 93.81 84 ILE A O 1
ATOM 662 N N . VAL A 1 85 ? 13.181 2.743 -19.994 1.00 92.81 85 VAL A N 1
ATOM 663 C CA . VAL A 1 85 ? 13.012 2.093 -18.680 1.00 92.81 85 VAL A CA 1
ATOM 664 C C . VAL A 1 85 ? 12.798 3.129 -17.578 1.00 92.81 85 VAL A C 1
ATOM 666 O O . VAL A 1 85 ? 11.904 2.971 -16.741 1.00 92.81 85 VAL A O 1
ATOM 669 N N . MET A 1 86 ? 13.572 4.215 -17.590 1.00 90.69 86 MET A N 1
ATOM 670 C CA . MET A 1 86 ? 13.439 5.292 -16.609 1.00 90.69 86 MET A CA 1
ATOM 671 C C . MET A 1 86 ? 12.119 6.060 -16.782 1.00 90.69 86 MET A C 1
ATOM 673 O O . MET A 1 86 ? 11.460 6.377 -15.792 1.00 90.69 86 MET A O 1
ATOM 677 N N . GLY A 1 87 ? 11.660 6.285 -18.015 1.00 88.44 87 GLY A N 1
ATOM 678 C CA . GLY A 1 87 ? 10.357 6.891 -18.302 1.00 88.44 87 GLY A CA 1
ATOM 679 C C . GLY A 1 87 ? 9.181 6.031 -17.821 1.00 88.44 87 GLY A C 1
ATOM 680 O O . GLY A 1 87 ? 8.239 6.534 -17.204 1.00 88.44 87 GLY A O 1
ATOM 681 N N . ALA A 1 88 ? 9.250 4.713 -18.015 1.00 81.38 88 ALA A N 1
ATOM 682 C CA . ALA A 1 88 ? 8.279 3.767 -17.464 1.00 81.38 88 ALA A CA 1
ATOM 683 C C . ALA A 1 88 ? 8.274 3.763 -15.923 1.00 81.38 88 ALA A C 1
ATOM 685 O O . ALA A 1 88 ? 7.210 3.694 -15.297 1.00 81.38 88 ALA A O 1
ATOM 686 N N . ALA A 1 89 ? 9.454 3.871 -15.301 1.00 81.00 89 ALA A N 1
ATOM 687 C CA . ALA A 1 89 ? 9.592 3.983 -13.850 1.00 81.00 89 ALA A CA 1
ATOM 688 C C . ALA A 1 89 ? 8.882 5.231 -13.295 1.00 81.00 89 ALA A C 1
ATOM 690 O O . ALA A 1 89 ? 8.223 5.144 -12.260 1.00 81.00 89 ALA A O 1
ATOM 691 N N . LEU A 1 90 ? 8.952 6.356 -14.014 1.00 81.44 90 LEU A N 1
ATOM 692 C CA . LEU A 1 90 ? 8.352 7.637 -13.622 1.00 81.44 90 LEU A CA 1
ATOM 693 C C . LEU A 1 90 ? 6.839 7.747 -13.872 1.00 81.44 90 LEU A C 1
ATOM 695 O O . LEU A 1 90 ? 6.218 8.694 -13.398 1.00 81.44 90 LEU A O 1
ATOM 699 N N . THR A 1 91 ? 6.238 6.816 -14.613 1.00 85.69 91 THR A N 1
ATOM 700 C CA . THR A 1 91 ? 4.825 6.894 -15.016 1.00 85.69 91 THR A CA 1
ATOM 701 C C . THR A 1 91 ? 3.977 5.855 -14.280 1.00 85.69 91 THR A C 1
ATOM 703 O O . THR A 1 91 ? 3.698 5.981 -13.089 1.00 85.69 91 THR A O 1
ATOM 706 N N . TYR A 1 92 ? 3.565 4.792 -14.967 1.00 82.06 92 TYR A N 1
ATOM 707 C CA . TYR A 1 92 ? 2.623 3.805 -14.442 1.00 82.06 92 TYR A CA 1
ATOM 708 C C . TYR A 1 92 ? 3.216 2.960 -13.307 1.00 82.06 92 TYR A C 1
ATOM 710 O O . TYR A 1 92 ? 2.478 2.446 -12.467 1.00 82.06 92 TYR A O 1
ATOM 718 N N . ARG A 1 93 ? 4.545 2.778 -13.255 1.00 85.62 93 ARG A N 1
ATOM 719 C CA . ARG A 1 93 ? 5.183 2.084 -12.125 1.00 85.62 93 ARG A CA 1
ATOM 720 C C . ARG A 1 93 ? 5.055 2.908 -10.849 1.00 85.62 93 ARG A C 1
ATOM 722 O O . ARG A 1 93 ? 4.654 2.338 -9.841 1.00 85.62 93 ARG A O 1
ATOM 729 N N . ALA A 1 94 ? 5.325 4.212 -10.907 1.00 85.56 94 ALA A N 1
ATOM 730 C CA . ALA A 1 94 ? 5.181 5.106 -9.763 1.00 85.56 94 ALA A CA 1
ATOM 731 C C . ALA A 1 94 ? 3.741 5.124 -9.219 1.00 85.56 94 ALA A C 1
ATOM 733 O O . ALA A 1 94 ? 3.561 4.950 -8.017 1.00 85.56 94 ALA A O 1
ATOM 734 N N . ASP A 1 95 ? 2.726 5.239 -10.086 1.00 86.38 95 ASP A N 1
ATOM 735 C CA . ASP A 1 95 ? 1.311 5.179 -9.672 1.00 86.38 95 ASP A CA 1
ATOM 736 C C . ASP A 1 95 ? 0.961 3.839 -9.006 1.00 86.38 95 ASP A C 1
ATOM 738 O O . ASP A 1 95 ? 0.382 3.818 -7.920 1.00 86.38 95 ASP A O 1
ATOM 742 N N . ARG A 1 96 ? 1.373 2.709 -9.597 1.00 89.25 96 ARG A N 1
ATOM 743 C CA . ARG A 1 96 ? 1.117 1.386 -9.005 1.00 89.25 96 ARG A CA 1
ATOM 744 C C . ARG A 1 96 ? 1.801 1.211 -7.657 1.00 89.25 96 ARG A C 1
ATOM 746 O O . ARG A 1 96 ? 1.162 0.727 -6.731 1.00 89.25 96 ARG A O 1
ATOM 753 N N . ILE A 1 97 ? 3.065 1.624 -7.542 1.00 88.88 97 ILE A N 1
ATOM 754 C CA . ILE A 1 97 ? 3.795 1.604 -6.270 1.00 88.88 97 ILE A CA 1
ATOM 755 C C . ILE A 1 97 ? 3.030 2.444 -5.248 1.00 88.88 97 ILE A C 1
ATOM 757 O O . ILE A 1 97 ? 2.682 1.925 -4.196 1.00 88.88 97 ILE A O 1
ATOM 761 N N . ALA A 1 98 ? 2.687 3.693 -5.570 1.00 89.38 98 ALA A N 1
ATOM 762 C CA . ALA A 1 98 ? 1.956 4.565 -4.656 1.00 89.38 98 ALA A CA 1
ATOM 763 C C . ALA A 1 98 ? 0.653 3.915 -4.168 1.00 89.38 98 ALA A C 1
ATOM 765 O O . ALA A 1 98 ? 0.455 3.791 -2.963 1.00 89.38 98 ALA A O 1
ATOM 766 N N . ARG A 1 99 ? -0.188 3.414 -5.081 1.00 91.12 99 ARG A N 1
ATOM 767 C CA . ARG A 1 99 ? -1.442 2.725 -4.730 1.00 91.12 99 ARG A CA 1
ATOM 768 C C . ARG A 1 99 ? -1.203 1.532 -3.813 1.00 91.12 99 ARG A C 1
ATOM 770 O O . ARG A 1 99 ? -1.841 1.421 -2.775 1.00 91.12 99 ARG A O 1
ATOM 777 N N . THR A 1 100 ? -0.272 0.653 -4.176 1.00 93.12 100 THR A N 1
ATOM 778 C CA . THR A 1 100 ? 0.030 -0.542 -3.385 1.00 93.12 100 THR A CA 1
ATOM 779 C C . THR A 1 100 ? 0.545 -0.192 -1.991 1.00 93.12 100 THR A C 1
ATOM 781 O O . THR A 1 100 ? 0.129 -0.816 -1.018 1.00 93.12 100 THR A O 1
ATOM 784 N N . GLU A 1 101 ? 1.434 0.792 -1.876 1.00 92.69 101 GLU A N 1
ATOM 785 C CA . GLU A 1 101 ? 2.023 1.177 -0.594 1.00 92.69 101 GLU A CA 1
ATOM 786 C C . GLU A 1 101 ? 1.032 1.905 0.313 1.00 92.69 101 GLU A C 1
ATOM 788 O O . GLU A 1 101 ? 0.990 1.617 1.508 1.00 92.69 101 GLU A O 1
ATOM 793 N N . VAL A 1 102 ? 0.189 2.772 -0.255 1.00 93.88 102 VAL A N 1
ATOM 794 C CA . VAL A 1 102 ? -0.893 3.434 0.484 1.00 93.88 102 VAL A CA 1
ATOM 795 C C . VAL A 1 102 ? -1.900 2.406 0.991 1.00 93.88 102 VAL A C 1
ATOM 797 O O . VAL A 1 102 ? -2.122 2.336 2.195 1.00 93.88 102 VAL A O 1
ATOM 800 N N . THR A 1 103 ? -2.431 1.537 0.123 1.00 94.19 103 THR A N 1
ATOM 801 C CA . THR A 1 103 ? -3.414 0.520 0.535 1.00 94.19 103 THR A CA 1
ATOM 802 C C . THR A 1 103 ? -2.856 -0.426 1.600 1.00 94.19 103 THR A C 1
ATOM 804 O O . THR A 1 103 ? -3.567 -0.793 2.531 1.00 94.19 103 THR A O 1
ATOM 807 N N . ARG A 1 104 ? -1.576 -0.810 1.509 1.00 94.00 104 ARG A N 1
ATOM 808 C CA . ARG A 1 104 ? -0.936 -1.651 2.533 1.00 94.00 104 ARG A CA 1
ATOM 809 C C . ARG A 1 104 ? -0.785 -0.926 3.867 1.00 94.00 104 ARG A C 1
ATOM 811 O O . ARG A 1 104 ? -1.028 -1.530 4.904 1.00 94.00 104 ARG A O 1
ATOM 818 N N . ALA A 1 105 ? -0.356 0.335 3.856 1.00 95.44 105 ALA A N 1
ATOM 819 C CA . ALA A 1 105 ? -0.222 1.129 5.076 1.00 95.44 105 ALA A CA 1
ATOM 820 C C . ALA A 1 105 ? -1.577 1.372 5.754 1.00 95.44 105 ALA A C 1
ATOM 822 O O . ALA A 1 105 ? -1.664 1.214 6.967 1.00 95.44 105 ALA A O 1
ATOM 823 N N . GLN A 1 106 ? -2.616 1.672 4.971 1.00 96.12 106 GLN A N 1
ATOM 824 C CA . GLN A 1 106 ? -3.983 1.832 5.467 1.00 96.12 106 GLN A CA 1
ATOM 825 C C . GLN A 1 106 ? -4.502 0.541 6.097 1.00 96.12 106 GLN A C 1
ATOM 827 O O . GLN A 1 106 ? -4.846 0.540 7.269 1.00 96.12 106 GLN A O 1
ATOM 832 N N . GLY A 1 107 ? -4.428 -0.585 5.378 1.00 94.94 107 GLY A N 1
ATOM 833 C CA . GLY A 1 107 ? -4.904 -1.864 5.913 1.00 94.94 107 GLY A CA 1
ATOM 834 C C . GLY A 1 107 ? -4.153 -2.326 7.168 1.00 94.94 107 GLY A C 1
ATOM 835 O O . GLY A 1 107 ? -4.744 -2.959 8.036 1.00 94.94 107 GLY A O 1
ATOM 836 N N . PHE A 1 108 ? -2.862 -1.998 7.295 1.00 96.25 108 PHE A N 1
ATOM 837 C CA . PHE A 1 108 ? -2.134 -2.195 8.550 1.00 96.25 108 PHE A CA 1
ATOM 838 C C . PHE A 1 108 ? -2.684 -1.301 9.671 1.00 96.25 108 PHE A C 1
ATOM 840 O O . PHE A 1 108 ? -2.935 -1.795 10.766 1.00 96.25 108 PHE A O 1
ATOM 847 N N . ALA A 1 109 ? -2.874 -0.007 9.401 1.00 97.38 109 ALA A N 1
ATOM 848 C CA . ALA A 1 109 ? -3.353 0.961 10.384 1.00 97.38 109 ALA A CA 1
ATOM 849 C C . ALA A 1 109 ? -4.772 0.641 10.882 1.00 97.38 109 ALA A C 1
ATOM 851 O O . ALA A 1 109 ? -5.012 0.730 12.083 1.00 97.38 109 ALA A O 1
ATOM 852 N N . ASP A 1 110 ? -5.663 0.198 9.990 1.00 97.00 110 ASP A N 1
ATOM 853 C CA . ASP A 1 110 ? -7.010 -0.267 10.333 1.00 97.00 110 ASP A CA 1
ATOM 854 C C . ASP A 1 110 ? -6.943 -1.422 11.339 1.00 97.00 110 ASP A C 1
ATOM 856 O O . ASP A 1 110 ? -7.534 -1.370 12.416 1.00 97.00 110 ASP A O 1
ATOM 860 N N . VAL A 1 111 ? -6.159 -2.458 11.017 1.00 96.56 111 VAL A N 1
ATOM 861 C CA . VAL A 1 111 ? -6.010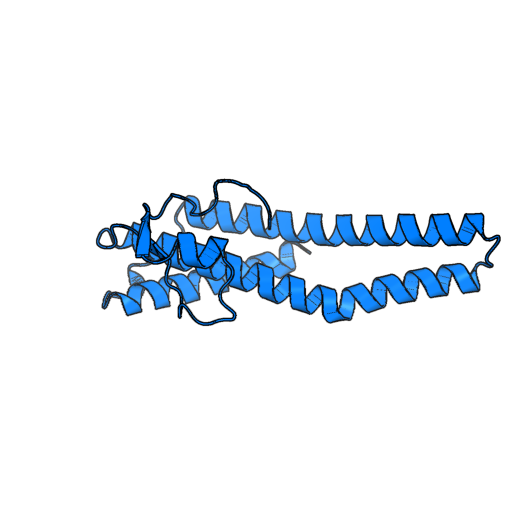 -3.643 11.870 1.00 96.56 111 VAL A CA 1
ATOM 862 C C . VAL A 1 111 ? -5.380 -3.292 13.216 1.00 96.56 111 VAL A C 1
ATOM 864 O O . VAL A 1 111 ? -5.853 -3.777 14.243 1.00 96.56 111 VAL A O 1
ATOM 867 N N . GLU A 1 112 ? -4.352 -2.444 13.230 1.00 97.62 112 GLU A N 1
ATOM 868 C CA . GLU A 1 112 ? -3.716 -1.979 14.464 1.00 97.62 112 GLU A CA 1
ATOM 869 C C . GLU A 1 112 ? -4.712 -1.201 15.338 1.00 97.62 112 GLU A C 1
ATOM 871 O O . GLU A 1 112 ? -4.814 -1.462 16.536 1.00 97.62 112 GLU A O 1
ATOM 876 N N . ALA A 1 113 ? -5.495 -0.287 14.758 1.00 97.88 113 ALA A N 1
ATOM 877 C CA . ALA A 1 113 ? -6.519 0.460 15.488 1.00 97.88 113 ALA A CA 1
ATOM 878 C C . ALA A 1 113 ? -7.583 -0.474 16.082 1.00 97.88 113 ALA A C 1
ATOM 880 O O . ALA A 1 113 ? -7.929 -0.372 17.261 1.00 97.88 113 ALA A O 1
ATOM 881 N N . TRP A 1 114 ? -8.048 -1.449 15.301 1.00 97.75 114 TRP A N 1
ATOM 882 C CA . TRP A 1 114 ? -8.987 -2.469 15.759 1.00 97.75 114 TRP A CA 1
ATOM 883 C C . TRP A 1 114 ? -8.417 -3.316 16.901 1.00 97.75 114 TRP A C 1
ATOM 885 O O . TRP A 1 114 ? -9.129 -3.588 17.868 1.00 97.75 114 TRP A O 1
ATOM 895 N N . GLN A 1 115 ? -7.136 -3.683 16.847 1.00 96.62 115 GLN A N 1
ATOM 896 C CA . GLN A 1 115 ? -6.466 -4.402 17.932 1.00 96.62 115 GLN A CA 1
ATOM 897 C C . GLN A 1 115 ? -6.336 -3.542 19.194 1.00 96.62 115 GLN A C 1
ATOM 899 O O . GLN A 1 115 ? -6.710 -3.993 20.279 1.00 96.62 115 GLN A O 1
ATOM 904 N N . GLN A 1 116 ? -5.871 -2.295 19.062 1.00 97.19 116 GLN A N 1
ATOM 905 C CA . GLN A 1 116 ? -5.736 -1.358 20.183 1.00 97.19 116 GLN A CA 1
ATOM 906 C C . GLN A 1 116 ? -7.085 -1.034 20.839 1.00 97.19 116 GLN A C 1
ATOM 908 O O . GLN A 1 116 ? -7.142 -0.823 22.050 1.00 97.19 116 GLN A O 1
ATOM 913 N N . 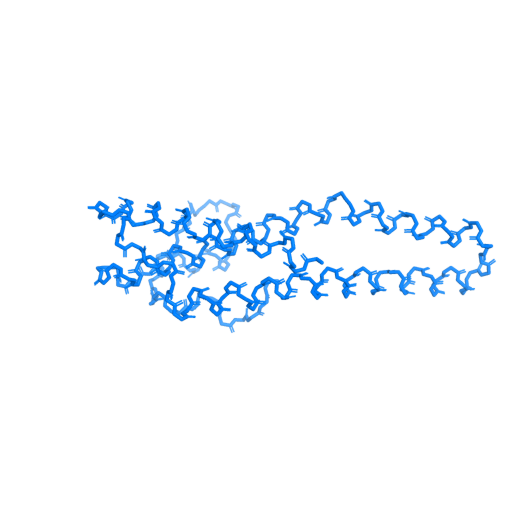SER A 1 117 ? -8.178 -1.045 20.066 1.00 96.69 117 SER A N 1
ATOM 914 C CA . SER A 1 117 ? -9.532 -0.821 20.583 1.00 96.69 117 SER A CA 1
ATOM 915 C C . SER A 1 117 ? -9.978 -1.883 21.597 1.00 96.69 117 SER A C 1
ATOM 917 O O . SER A 1 117 ? -10.802 -1.603 22.466 1.00 96.69 117 SER A O 1
ATOM 919 N N . GLY A 1 118 ? -9.474 -3.117 21.472 1.00 95.31 118 GLY A N 1
ATOM 920 C CA . GLY A 1 118 ? -9.877 -4.264 22.288 1.00 95.31 118 GLY A CA 1
ATOM 921 C C . GLY A 1 118 ? -11.326 -4.739 22.096 1.00 95.31 118 GLY A C 1
ATOM 922 O O . GLY A 1 118 ? -11.740 -5.669 22.788 1.00 95.31 118 GLY A O 1
ATOM 923 N N . ILE A 1 119 ? -12.101 -4.133 21.187 1.00 96.19 119 ILE A N 1
ATOM 924 C CA . ILE A 1 119 ? -13.520 -4.470 20.962 1.00 96.19 119 ILE A CA 1
ATOM 925 C C . ILE A 1 119 ? -13.764 -5.246 19.664 1.00 96.19 119 ILE A C 1
ATOM 927 O O . ILE A 1 119 ? -14.737 -5.997 19.573 1.00 96.19 119 ILE A O 1
ATOM 931 N N . VAL A 1 120 ? -12.888 -5.100 18.666 1.00 96.38 120 VAL A N 1
ATOM 932 C CA . VAL A 1 120 ? -12.984 -5.833 17.399 1.00 96.38 120 VAL A CA 1
ATOM 933 C C . VAL A 1 120 ? -12.362 -7.216 17.571 1.00 96.38 120 VAL A C 1
ATOM 935 O O . VAL A 1 120 ? -11.212 -7.354 17.978 1.00 96.38 120 VAL A O 1
ATOM 938 N N . THR A 1 121 ? -13.126 -8.261 17.257 1.00 94.06 121 THR A N 1
ATOM 939 C CA . THR A 1 121 ? -12.727 -9.659 17.508 1.00 94.06 121 THR A CA 1
ATOM 940 C C . THR A 1 121 ? -12.249 -10.398 16.259 1.00 94.06 121 THR A C 1
ATOM 942 O O . THR A 1 121 ? -11.649 -11.467 16.364 1.00 94.06 121 THR A O 1
ATOM 945 N N . GLY A 1 122 ? -12.483 -9.837 15.075 1.00 94.62 122 GLY A N 1
ATOM 946 C CA . GLY A 1 122 ? -12.099 -10.446 13.812 1.00 94.62 122 GLY A CA 1
ATOM 947 C C . GLY A 1 122 ? -12.470 -9.581 12.618 1.00 94.62 122 GLY A C 1
ATOM 948 O O . GLY A 1 122 ? -13.098 -8.534 12.760 1.00 94.62 122 GLY A O 1
ATOM 949 N N . LYS A 1 123 ? -12.069 -10.049 11.440 1.00 93.88 123 LYS A N 1
ATOM 950 C CA . LYS A 1 123 ? -12.356 -9.434 10.145 1.00 93.88 123 LYS A CA 1
ATOM 951 C C . LYS A 1 123 ? -13.068 -10.433 9.246 1.00 93.88 123 LYS A C 1
ATOM 953 O O . LYS A 1 123 ? -12.718 -11.615 9.228 1.00 93.88 123 LYS A O 1
ATOM 958 N N . GLU A 1 124 ? -14.065 -9.947 8.520 1.00 94.44 124 GLU A N 1
ATOM 959 C CA . GLU A 1 124 ? -14.877 -10.724 7.587 1.00 94.44 124 GLU A CA 1
ATOM 960 C C . GLU A 1 124 ? -14.485 -10.393 6.148 1.00 94.44 124 GLU A C 1
ATOM 962 O O . GLU A 1 124 ? -14.250 -9.234 5.805 1.00 94.44 124 GLU A O 1
ATOM 967 N N . TRP A 1 125 ? -14.413 -11.411 5.296 1.00 93.81 125 TRP A N 1
ATOM 968 C CA . TRP A 1 125 ? -14.261 -11.203 3.865 1.00 93.81 125 TRP A CA 1
ATOM 969 C C . TRP A 1 125 ? -15.632 -10.995 3.230 1.00 93.81 125 TRP A C 1
ATOM 971 O O . TRP A 1 125 ? -16.463 -11.900 3.236 1.00 93.81 125 TRP A O 1
ATOM 981 N N . TYR A 1 126 ? -15.847 -9.818 2.651 1.00 93.31 126 TYR A N 1
ATOM 982 C CA . TYR A 1 126 ? -17.117 -9.445 2.039 1.00 93.31 126 TYR A CA 1
ATOM 983 C C . TYR A 1 126 ? -16.968 -9.208 0.536 1.00 93.31 126 TYR A C 1
ATOM 985 O O . TYR A 1 126 ? -16.058 -8.511 0.080 1.00 93.31 126 TYR A O 1
ATOM 993 N N . THR A 1 127 ? -17.890 -9.761 -0.244 1.00 92.00 127 THR A N 1
ATOM 994 C CA . THR A 1 127 ? -17.969 -9.592 -1.693 1.00 92.00 127 THR A CA 1
ATOM 995 C C . THR A 1 127 ? -19.393 -9.264 -2.136 1.00 92.00 127 THR A C 1
ATOM 997 O O . THR A 1 127 ? -20.383 -9.625 -1.510 1.00 92.00 127 THR A O 1
ATOM 1000 N N . VAL A 1 128 ? -19.507 -8.593 -3.284 1.00 90.50 128 VAL A N 1
ATOM 1001 C CA . VAL A 1 128 ? -20.804 -8.273 -3.907 1.00 90.50 128 VAL A CA 1
ATOM 1002 C C . VAL A 1 128 ? -21.467 -9.518 -4.527 1.00 90.50 128 VAL A C 1
ATOM 1004 O O . VAL A 1 128 ? -22.656 -9.493 -4.830 1.00 90.50 128 VAL A O 1
ATOM 1007 N N . ASN A 1 129 ? -20.722 -10.620 -4.695 1.00 87.38 129 ASN A N 1
ATOM 1008 C CA . ASN A 1 129 ? -21.182 -11.881 -5.291 1.00 87.38 129 ASN A CA 1
ATOM 1009 C C . ASN A 1 129 ? -21.779 -11.749 -6.709 1.00 87.38 129 ASN A C 1
ATOM 1011 O O . ASN A 1 129 ? -22.649 -12.524 -7.107 1.00 87.38 129 ASN A O 1
ATOM 1015 N N . ASP A 1 130 ? -21.276 -10.805 -7.505 1.00 93.06 130 ASP A N 1
ATOM 1016 C CA . ASP A 1 130 ? -21.677 -10.625 -8.903 1.00 93.06 130 ASP A CA 1
ATOM 1017 C C . ASP A 1 130 ? -20.906 -11.549 -9.870 1.00 93.06 130 ASP A C 1
ATOM 1019 O O . ASP A 1 130 ? -19.991 -12.285 -9.488 1.00 93.06 130 ASP A O 1
ATOM 1023 N N . GLU A 1 131 ? -21.258 -11.502 -11.157 1.00 91.56 131 GLU A N 1
ATOM 1024 C CA . GLU A 1 131 ? -20.620 -12.296 -12.220 1.00 91.56 131 GLU A CA 1
ATOM 1025 C C . GLU A 1 131 ? -19.124 -11.992 -12.412 1.00 91.56 131 GLU A C 1
ATOM 1027 O O . GLU A 1 131 ? -18.398 -12.812 -12.972 1.00 91.56 131 GLU A O 1
ATOM 1032 N N . LYS A 1 132 ? -18.648 -10.832 -11.941 1.00 92.94 132 LYS A N 1
ATOM 1033 C CA . LYS A 1 132 ? -17.242 -10.411 -12.032 1.00 92.94 132 LYS A CA 1
ATOM 1034 C C . LYS A 1 132 ? -16.420 -10.831 -10.815 1.00 92.94 132 LYS A C 1
ATOM 1036 O O . LYS A 1 132 ? -15.193 -10.724 -10.841 1.00 92.94 132 LYS A O 1
ATOM 1041 N N . THR A 1 133 ? -17.069 -11.307 -9.756 1.00 90.94 133 THR A N 1
ATOM 1042 C CA . THR A 1 133 ? -16.408 -11.737 -8.525 1.00 90.94 133 THR A CA 1
ATOM 1043 C C . THR A 1 133 ? -15.542 -12.968 -8.798 1.00 90.94 133 THR A C 1
ATOM 1045 O O . THR A 1 133 ? -16.014 -13.973 -9.331 1.00 90.94 133 THR A O 1
ATOM 1048 N N . CYS A 1 134 ? -14.262 -12.903 -8.418 1.00 89.62 134 CYS A N 1
ATOM 1049 C CA . CYS A 1 134 ? -13.325 -13.998 -8.658 1.00 89.62 134 CYS A CA 1
ATOM 1050 C C . CYS A 1 134 ? -13.771 -15.283 -7.919 1.00 89.62 134 CYS A C 1
ATOM 1052 O O . CYS A 1 134 ? -14.217 -15.182 -6.773 1.00 89.62 134 CYS A O 1
ATOM 1054 N N . PRO A 1 135 ? -13.630 -16.493 -8.503 1.00 89.69 135 PRO A N 1
ATOM 1055 C CA . PRO A 1 135 ? -14.124 -17.726 -7.876 1.00 89.69 135 PRO A CA 1
ATOM 1056 C C . PRO A 1 135 ? -13.557 -17.990 -6.473 1.00 89.69 135 PRO A C 1
ATOM 1058 O O . PRO A 1 135 ? -14.299 -18.367 -5.570 1.00 89.69 135 PRO A O 1
ATOM 1061 N N . ASN A 1 136 ? -12.263 -17.725 -6.265 1.00 89.19 136 ASN A N 1
ATOM 1062 C CA . ASN A 1 136 ? -11.621 -17.876 -4.954 1.00 89.19 136 ASN A CA 1
ATOM 1063 C C . ASN A 1 136 ? -12.117 -16.827 -3.948 1.00 89.19 136 ASN A C 1
ATOM 1065 O O . ASN A 1 136 ? -12.320 -17.132 -2.781 1.00 89.19 136 ASN A O 1
ATOM 1069 N N . CYS A 1 137 ? -12.359 -15.603 -4.414 1.00 89.94 137 CYS A N 1
ATOM 1070 C CA . CYS A 1 137 ? -12.872 -14.496 -3.618 1.00 89.94 137 CYS A CA 1
ATOM 1071 C C . CYS A 1 137 ? -14.291 -14.802 -3.134 1.00 89.94 137 CYS A C 1
ATOM 1073 O O . CYS A 1 137 ? -14.598 -14.592 -1.969 1.00 89.94 137 CYS A O 1
ATOM 1075 N N . ARG A 1 138 ? -15.126 -15.363 -4.018 1.00 90.88 138 ARG A N 1
ATOM 1076 C CA . ARG A 1 138 ? -16.475 -15.832 -3.689 1.00 90.88 138 ARG A CA 1
ATOM 1077 C C . ARG A 1 138 ? -16.450 -16.956 -2.655 1.00 90.88 138 ARG A C 1
ATOM 1079 O O . ARG A 1 138 ? -17.283 -16.983 -1.764 1.00 90.88 138 ARG A O 1
ATOM 1086 N N . ALA A 1 139 ? -15.489 -17.873 -2.751 1.00 89.75 139 ALA A N 1
ATOM 1087 C CA . ALA A 1 139 ? -15.342 -18.956 -1.778 1.00 89.75 139 ALA A CA 1
ATOM 1088 C C . ALA A 1 139 ? -14.933 -18.472 -0.372 1.00 89.75 139 ALA A C 1
ATOM 1090 O O . ALA A 1 139 ? -15.073 -19.225 0.590 1.00 89.75 139 ALA A O 1
ATOM 1091 N N . LEU A 1 140 ? -14.411 -17.248 -0.252 1.00 91.50 140 LEU A N 1
ATO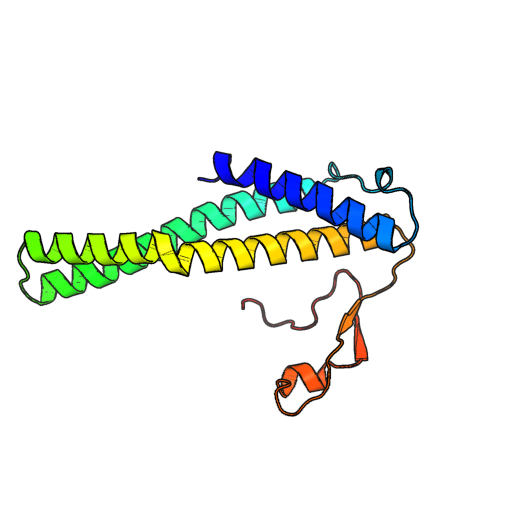M 1092 C CA . LEU A 1 140 ? -14.068 -16.628 1.027 1.00 91.50 140 LEU A CA 1
ATOM 1093 C C . LEU A 1 140 ? -15.186 -15.752 1.592 1.00 91.50 140 LEU A C 1
ATOM 1095 O O . LEU A 1 140 ? -15.080 -15.351 2.744 1.00 91.50 140 LEU A O 1
ATOM 1099 N N . ASP A 1 141 ? -16.228 -15.457 0.820 1.00 93.62 141 ASP A N 1
ATOM 1100 C CA . ASP A 1 141 ? -17.328 -14.598 1.249 1.00 93.62 141 ASP A CA 1
ATOM 1101 C C . ASP A 1 141 ? -17.966 -15.084 2.560 1.00 93.62 141 ASP A C 1
ATOM 1103 O O . ASP A 1 141 ? -18.229 -16.276 2.739 1.00 93.62 141 ASP A O 1
ATOM 1107 N N . GLY A 1 142 ? -18.151 -14.166 3.506 1.00 94.25 142 GLY A N 1
ATOM 1108 C CA . GLY A 1 142 ? -18.669 -14.455 4.842 1.00 94.25 142 GLY A CA 1
ATOM 1109 C C . GLY A 1 142 ? -17.673 -15.133 5.788 1.00 94.25 142 GLY A C 1
ATOM 1110 O O . GLY A 1 142 ? -18.000 -15.419 6.943 1.00 94.25 142 GLY A O 1
ATOM 1111 N N . ARG A 1 143 ? -16.445 -15.433 5.342 1.00 93.81 143 ARG A N 1
ATOM 1112 C CA . ARG A 1 143 ? -15.430 -16.031 6.212 1.00 93.81 143 ARG A CA 1
ATOM 1113 C C . ARG A 1 143 ? -14.924 -14.983 7.193 1.00 93.81 143 ARG A C 1
ATOM 1115 O O . ARG A 1 143 ? -14.417 -13.943 6.786 1.00 93.81 143 ARG A O 1
ATOM 1122 N N . ILE A 1 144 ? -14.980 -15.314 8.478 1.00 95.25 144 ILE A N 1
ATOM 1123 C CA . ILE A 1 144 ? -14.429 -14.502 9.563 1.00 95.25 144 ILE A CA 1
ATOM 1124 C C . ILE A 1 144 ? -13.118 -15.132 10.032 1.00 95.25 144 ILE A C 1
ATOM 1126 O O . ILE A 1 144 ? -13.046 -16.343 10.259 1.00 95.25 144 ILE A O 1
ATOM 1130 N N . ILE A 1 145 ? -12.078 -14.316 10.175 1.00 93.81 145 ILE A N 1
ATOM 1131 C CA . ILE A 1 145 ? -10.786 -14.710 10.744 1.00 93.81 145 ILE A CA 1
ATOM 1132 C C . ILE A 1 145 ? -10.357 -13.719 11.826 1.00 93.81 145 ILE A C 1
ATOM 1134 O O . ILE A 1 145 ? -10.882 -12.609 11.910 1.00 93.81 145 ILE A O 1
ATOM 1138 N N . SER A 1 146 ? -9.384 -14.113 12.645 1.00 93.62 146 SER A N 1
ATOM 1139 C CA . SER A 1 146 ? -8.756 -13.206 13.608 1.00 93.62 146 SER A CA 1
ATOM 1140 C C . SER A 1 146 ? -8.059 -12.035 12.900 1.00 93.62 146 SER A C 1
ATOM 1142 O O . SER A 1 146 ? -7.641 -12.140 11.743 1.00 93.62 146 SER A O 1
ATOM 1144 N N . LEU A 1 147 ? -7.916 -10.912 13.604 1.00 92.62 147 LEU A N 1
ATOM 1145 C CA . LEU A 1 147 ? -7.274 -9.701 13.090 1.00 92.62 147 LEU A CA 1
ATOM 1146 C C . LEU A 1 147 ? -5.820 -9.931 12.650 1.00 92.62 147 LEU A C 1
ATOM 1148 O O . LEU A 1 147 ? -5.399 -9.374 11.636 1.00 92.62 147 LEU A O 1
ATOM 1152 N N . ASP A 1 148 ? -5.097 -10.805 13.350 1.00 88.38 148 ASP A N 1
ATOM 1153 C CA . ASP A 1 148 ? -3.707 -11.201 13.073 1.00 88.38 148 ASP A CA 1
ATOM 1154 C C . ASP A 1 148 ? -3.558 -12.280 11.984 1.00 88.38 148 ASP A C 1
ATOM 1156 O O . ASP A 1 148 ? -2.445 -12.651 11.617 1.00 88.38 148 ASP A O 1
ATOM 1160 N N . SER A 1 149 ? -4.672 -12.809 11.477 1.00 89.25 149 SER A N 1
ATOM 1161 C CA . SER A 1 149 ? -4.678 -13.903 10.511 1.00 89.25 149 SER A CA 1
ATOM 1162 C C . SER A 1 149 ? -4.828 -13.392 9.082 1.00 89.25 149 SER A C 1
ATOM 1164 O O . SER A 1 149 ? -5.450 -12.358 8.835 1.00 89.25 149 SER A O 1
ATOM 1166 N N . ASP A 1 150 ? -4.333 -14.163 8.118 1.00 87.06 150 ASP A N 1
ATOM 1167 C CA . ASP A 1 150 ? -4.496 -13.878 6.693 1.00 87.06 150 ASP A CA 1
ATOM 1168 C C . ASP A 1 150 ? -5.556 -14.780 6.052 1.00 87.06 150 ASP A C 1
ATOM 1170 O O . ASP A 1 150 ? -5.648 -15.977 6.332 1.00 87.06 150 ASP A O 1
ATOM 1174 N N . PHE A 1 151 ? -6.345 -14.213 5.134 1.00 85.31 151 PHE A N 1
ATOM 1175 C CA . PHE A 1 151 ? -7.324 -14.974 4.348 1.00 85.31 151 PHE A CA 1
ATOM 1176 C C . PHE A 1 151 ? -6.664 -15.933 3.355 1.00 85.31 151 PHE A C 1
ATOM 1178 O O . PHE A 1 151 ? -7.190 -17.016 3.086 1.00 85.31 151 PHE A O 1
ATOM 1185 N N . TYR A 1 152 ? -5.499 -15.542 2.841 1.00 76.50 152 TYR A N 1
ATOM 1186 C CA . TYR A 1 152 ? -4.671 -16.345 1.957 1.00 76.50 152 TYR A CA 1
ATOM 1187 C C . TYR A 1 152 ? -3.347 -16.639 2.658 1.00 76.50 152 TYR A C 1
ATOM 1189 O O . TYR A 1 152 ? -2.532 -15.748 2.856 1.00 76.50 152 TYR A O 1
ATOM 1197 N N . SER A 1 153 ? -3.096 -17.906 2.979 1.00 61.16 153 SER A N 1
ATOM 1198 C CA . SER A 1 153 ? -1.803 -18.367 3.505 1.00 61.16 153 SER A CA 1
ATOM 1199 C C . SER A 1 153 ? -0.716 -18.495 2.424 1.00 61.16 153 SER A C 1
ATOM 1201 O O . SER A 1 153 ? 0.354 -19.042 2.679 1.00 61.16 153 SER A O 1
ATOM 1203 N N . LEU A 1 154 ? -0.990 -18.050 1.195 1.00 39.41 154 LEU A N 1
ATOM 1204 C CA . LEU A 1 154 ? -0.036 -18.038 0.092 1.00 39.41 154 LEU A CA 1
ATOM 1205 C C . LEU A 1 154 ? 0.497 -16.617 -0.032 1.00 39.41 154 LEU A C 1
ATOM 1207 O O . LEU A 1 154 ? -0.150 -15.741 -0.599 1.00 39.41 154 LEU A O 1
ATOM 1211 N N . GLY A 1 155 ? 1.661 -16.402 0.576 1.00 34.12 155 GLY A N 1
ATOM 1212 C CA . GLY A 1 155 ? 2.379 -15.142 0.505 1.00 34.12 155 GLY A CA 1
ATOM 1213 C C . GLY A 1 155 ? 2.578 -14.665 -0.934 1.00 34.12 155 GLY A C 1
ATOM 1214 O O . GLY A 1 155 ? 2.702 -15.462 -1.862 1.00 34.12 155 GLY A O 1
ATOM 1215 N N . THR A 1 156 ? 2.672 -13.342 -1.055 1.00 31.56 156 THR A N 1
ATOM 1216 C CA . THR A 1 156 ? 2.915 -12.539 -2.265 1.00 31.56 156 THR A CA 1
ATOM 1217 C C . THR A 1 156 ? 1.752 -12.475 -3.261 1.00 31.56 156 THR A C 1
ATOM 1219 O O . THR A 1 156 ? 1.467 -13.419 -3.988 1.00 31.56 156 THR A O 1
ATOM 1222 N N . TRP A 1 157 ? 1.108 -11.302 -3.285 1.00 38.97 157 TRP A N 1
ATOM 1223 C CA . TRP A 1 157 ? 0.492 -10.744 -4.491 1.00 38.97 157 TRP A CA 1
ATOM 1224 C C . TRP A 1 157 ? 1.551 -10.529 -5.573 1.00 38.97 157 TRP A C 1
ATOM 1226 O O . TRP A 1 157 ? 2.665 -10.093 -5.188 1.00 38.97 157 TRP A O 1
#

=== Feature glossary ===
Each block in this record encodes a different view of the same protein. In brief:

Predicted aligned error. PAE(i, j) answers: if I align the predicted and true stru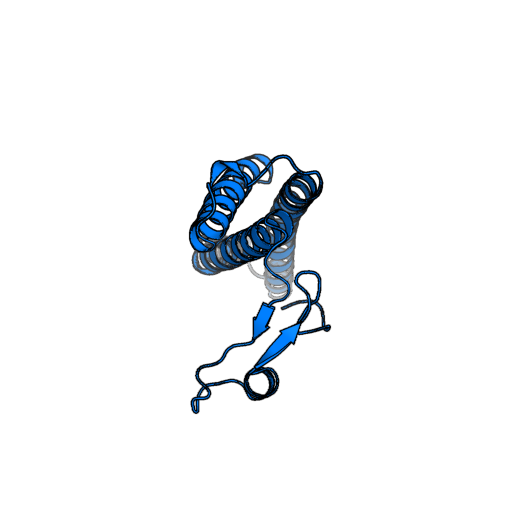ctures on residue i, how far off (in Å) do I expect residue j to be? A block-diagonal PAE matrix with low values on the blocks and high values off-diagonal is the signature of a multi-domain protein with confidently predicted domains but uncertain inter-domain orientation.

Contact-map, Ramachandran, and PAE plots. Plot images: a contact map (which residues are close in 3D, as an N×N binary image), a Ramachandran scatter (backbone torsion angles, revealing secondary-structure composition at a glance), and — for AlphaFold structures — a PAE heatmap (pairwise prediction confidence).

Backbone torsions (φ/ψ). φ (phi) and ψ (psi) are the two rotatable backbone dihedrals per residue: φ is the C(i-1)–N–Cα–C torsion, ψ is the N–Cα–C–N(i+1) torsion, both in degrees on (−180°, 180°]. α-helical residues cluster near (−60°, −45°); β-strand residues near (−120°, +130°). A Ramachandran plot is simply a scatter of (φ, ψ) for every residue.

Foldseek 3Di. A 3Di character summarizes, for each residue, the relative orientation of the Cα frame of its nearest spatial neighbor. Because it encodes fold topology rather than chemistry, 3Di alignments detect remote structural similarity that sequence alignment misses.

Radius of gyration, Cα contacts, bounding box. Three whole-structure scalars: the radius of gyration (RMS distance of Cα from centroid, in Å), the count of Cα–Cα contacts (pairs closer than 8 Å and separated by more than four residues in sequence — i.e. tertiary, not local, contacts), and the bounding-box dimensions. Together they distinguish compact globular folds from extended fibres or disordered chains.

Sequence. Sequence gives the chain of amino acids in standard one-letter code (A=alanine, C=cysteine, …, Y=tyrosine), read N→C. It is the only feature that is directly encoded by the gene; all structural features are derived from the folded form of this sequence.

mmCIF coordinates. Atomic coordinates in PDBx/mmCIF format — the same representation the Protein Data Bank distributes. Each line of the _atom_site loop places one backbone atom in Cartesian space (units: ångströms, origin: arbitrary).

Secondary structure (3-state, P-SEA). Three-state secondary structure (P-SEA) collapses the eight DSSP classes into helix (a), strand (b), and coil (c). P-SEA assigns these from Cα geometry alone — distances and angles — without requiring backbone oxygens, so it works on any Cα trace.

InterPro / GO / CATH / organism. Functional annotations link the protein to curated databases. InterPro entries identify conserved domains and families by matching the sequence against member-database signatures (Pfam, PROSITE, CDD, …). Gene Ontology (GO) terms describe molecular function, biological process, and cellular component in a controlled vocabulary. CATH places the structure in a hierarchical fold classification (Class/Architecture/Topology/Homologous-superfamily). The organism is the source species.

B-factor. B-factor (Debye–Waller factor) reflects atomic displacement in the crystal lattice. It is an experimental observable (units Å²), not a prediction; low values mean the atom is pinned down, high values mean it moves or is heterogeneous across the crystal.

Rendered structure images. Structure images are PyMOL renders from six orthogonal camera directions. Cartoon representation draws helices as coils and strands as arrows; sticks shows the backbone as bonds; surface shows the solvent-excluded envelope. Rainbow coloring maps sequence position to hue (blue→red, N→C); chain coloring assigns a distinct color per polypeptide.

Solvent-accessible surface area. Solvent-accessible surface area (SASA) is the area in Å² traced out by the centre of a 1.4 Å probe sphere (a water molecule) rolled over the protein's van der Waals surface (Shrake–Rupley / Lee–Richards construction). Buried residues have near-zero SASA; fully exposed residues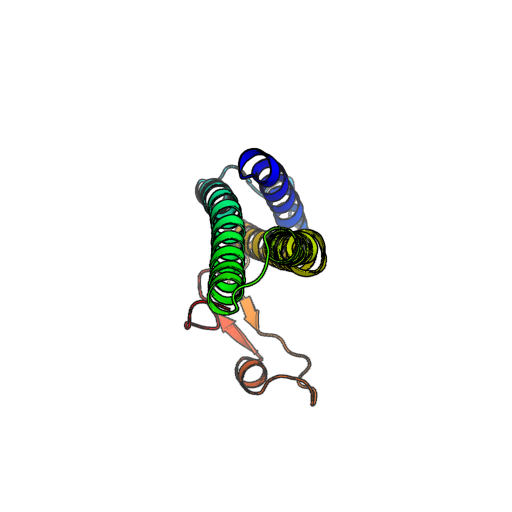 can exceed 200 Å². The total SASA scales roughly with the number of surface residues.

Secondary structure (8-state, DSSP). The SS8 string is DSSP's per-residue secondary-structure call. α-helix (H) means an i→i+4 H-bond ladder; β-strand (E) means the residue participates in a β-sheet; 3₁₀ (G) and π (I) are tighter and wider helices; T/S are turns/bends; '-' is loop.

pLDDT. For AlphaFold models, the B-factor field carries pLDDT — the model's own estimate of local accuracy on a 0–100 scale. Regions with pLDDT<50 should be treated as essentially unmodeled; they often correspond to intrinsically disordered segments.

Nearest PDB structures. Nearest PDB neighbors are the top structural matches found by Foldseek when searching this structure against the entire Protein Data Bank. Each hit reports a TM-score (0 to 1; >0.5 almost always implies the same fold) and an E-value. These are *structural* homologs — they may share no detectable sequence similarity.